Protein AF-A0A968BXP3-F1 (afdb_monomer)

Structure (mmCIF, N/CA/C/O backbone):
data_AF-A0A968BXP3-F1
#
_entry.id   AF-A0A968BXP3-F1
#
loop_
_atom_site.group_PDB
_atom_site.id
_atom_site.type_symbol
_atom_site.label_atom_id
_atom_site.label_alt_id
_atom_site.label_comp_id
_atom_site.label_asym_id
_atom_site.label_entity_id
_atom_site.label_seq_id
_atom_site.pdbx_PDB_ins_code
_atom_site.Cartn_x
_atom_site.Cartn_y
_atom_site.Cartn_z
_atom_site.occupancy
_atom_site.B_iso_or_equiv
_atom_site.auth_seq_id
_atom_site.auth_comp_id
_atom_site.auth_asym_id
_atom_site.auth_atom_id
_atom_site.pdbx_PDB_model_num
ATOM 1 N N . LEU A 1 1 ? 12.251 3.260 11.227 1.00 57.09 1 LEU A N 1
ATOM 2 C CA . LEU A 1 1 ? 11.507 2.110 10.672 1.00 57.09 1 LEU A CA 1
ATOM 3 C C . LEU A 1 1 ? 10.066 2.568 10.590 1.00 57.09 1 LEU A C 1
ATOM 5 O O . LEU A 1 1 ? 9.534 2.946 11.623 1.00 57.09 1 LEU A O 1
ATOM 9 N N . GLY A 1 2 ? 9.542 2.734 9.376 1.00 75.31 2 GLY A N 1
ATOM 10 C CA . GLY A 1 2 ? 8.140 3.115 9.189 1.00 75.31 2 GLY A CA 1
ATOM 11 C C . GLY A 1 2 ? 7.218 1.931 9.474 1.00 75.31 2 GLY A C 1
ATOM 12 O O . GLY A 1 2 ? 7.688 0.796 9.495 1.00 75.31 2 GLY A O 1
ATOM 13 N N . VAL A 1 3 ? 5.932 2.207 9.672 1.00 83.50 3 VAL A N 1
ATOM 14 C CA . VAL A 1 3 ? 4.895 1.180 9.846 1.00 83.50 3 VAL A CA 1
ATOM 15 C C . VAL A 1 3 ? 4.718 0.407 8.538 1.00 83.50 3 VAL A C 1
ATOM 17 O O . VAL A 1 3 ? 4.461 0.990 7.482 1.00 83.50 3 VAL A O 1
ATOM 20 N N . THR A 1 4 ? 4.896 -0.906 8.602 1.00 90.06 4 THR A N 1
ATOM 21 C CA . THR A 1 4 ? 4.704 -1.839 7.492 1.00 90.06 4 THR A CA 1
ATOM 22 C C . THR A 1 4 ? 3.257 -2.345 7.447 1.00 90.06 4 THR A C 1
ATOM 24 O O . THR A 1 4 ? 2.540 -2.284 8.445 1.00 90.06 4 THR A O 1
ATOM 27 N N . PRO A 1 5 ? 2.798 -2.894 6.311 1.00 90.19 5 PRO A N 1
ATOM 28 C CA . PRO A 1 5 ? 1.487 -3.544 6.237 1.00 90.19 5 PRO A CA 1
ATOM 29 C C . PRO A 1 5 ? 1.368 -4.734 7.196 1.00 90.19 5 PRO A C 1
ATOM 31 O O . PRO A 1 5 ? 0.291 -4.989 7.724 1.00 90.19 5 PRO A O 1
ATOM 34 N N . GLN A 1 6 ? 2.480 -5.426 7.461 1.00 91.06 6 GLN A N 1
ATOM 35 C CA . GLN A 1 6 ? 2.514 -6.534 8.408 1.00 91.06 6 GLN A CA 1
ATOM 36 C C . GLN A 1 6 ? 2.300 -6.060 9.851 1.00 91.06 6 GLN A C 1
ATOM 38 O O . GLN A 1 6 ? 1.605 -6.736 10.600 1.00 91.06 6 GLN A O 1
ATOM 43 N N . ASP A 1 7 ? 2.778 -4.866 10.214 1.00 91.31 7 ASP A N 1
ATOM 44 C CA . ASP A 1 7 ? 2.538 -4.289 11.544 1.00 91.31 7 ASP A CA 1
ATOM 45 C C . ASP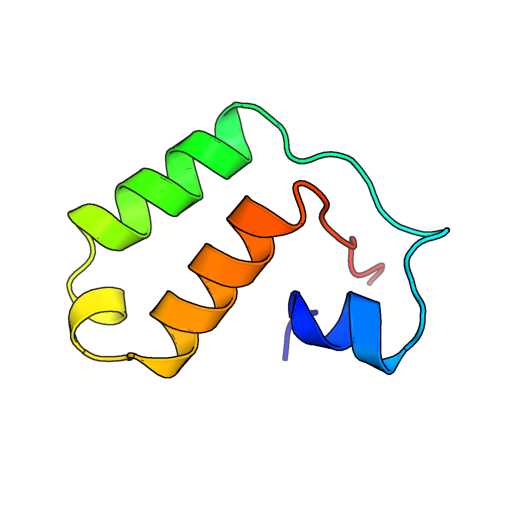 A 1 7 ? 1.040 -4.068 11.818 1.00 91.31 7 ASP A C 1
ATOM 47 O O . ASP A 1 7 ? 0.599 -4.175 12.959 1.00 91.31 7 ASP A O 1
ATOM 51 N N . ILE A 1 8 ? 0.232 -3.805 10.783 1.00 90.00 8 ILE A N 1
ATOM 52 C CA . ILE A 1 8 ? -1.226 -3.680 10.936 1.00 90.00 8 ILE A CA 1
ATOM 53 C C . ILE A 1 8 ? -1.824 -4.997 11.439 1.00 90.00 8 ILE A C 1
ATOM 55 O O . ILE A 1 8 ? -2.672 -4.982 12.329 1.00 90.00 8 ILE A O 1
ATOM 59 N N . VAL A 1 9 ? -1.358 -6.122 10.894 1.00 91.00 9 VAL A N 1
ATOM 60 C CA . VAL A 1 9 ? -1.812 -7.464 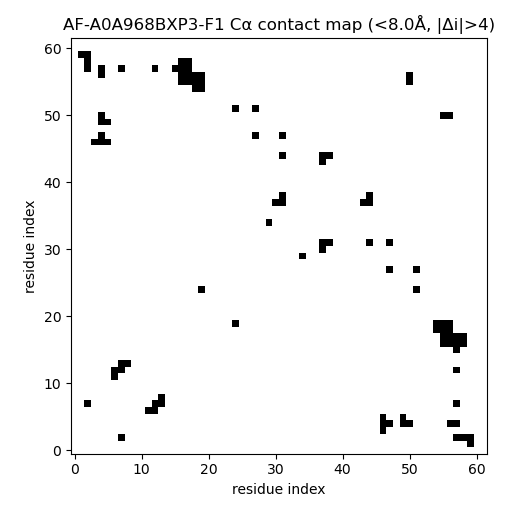11.274 1.00 91.00 9 VAL A CA 1
ATOM 61 C C . VAL A 1 9 ? -1.234 -7.853 12.633 1.00 91.00 9 VAL A C 1
ATOM 63 O O . VAL A 1 9 ? -1.976 -8.227 13.537 1.00 91.00 9 VAL A O 1
ATOM 66 N N . ASP A 1 10 ? 0.079 -7.715 12.803 1.00 92.56 10 ASP A N 1
ATOM 67 C CA . ASP A 1 10 ? 0.794 -8.179 13.995 1.00 92.56 10 ASP A CA 1
ATOM 68 C C . ASP A 1 10 ? 0.342 -7.433 15.260 1.00 92.56 10 ASP A C 1
ATOM 70 O O . ASP A 1 10 ? 0.181 -8.035 16.325 1.00 92.56 10 ASP A O 1
ATOM 74 N N . PHE A 1 11 ? 0.073 -6.130 15.142 1.00 90.94 11 PHE A N 1
ATOM 75 C CA . PHE A 1 11 ? -0.380 -5.288 16.251 1.00 90.94 11 PHE A CA 1
ATOM 76 C C . PHE A 1 11 ? -1.893 -5.040 16.264 1.00 90.94 11 PHE A C 1
ATOM 78 O O . PHE A 1 11 ? -2.355 -4.241 17.077 1.00 90.94 11 PHE A O 1
ATOM 85 N N . HIS A 1 12 ? -2.668 -5.734 15.421 1.00 89.12 12 HIS A N 1
ATOM 86 C CA . HIS A 1 12 ? -4.133 -5.631 15.362 1.00 89.12 12 HIS A CA 1
ATOM 87 C C . HIS A 1 12 ? -4.625 -4.179 15.216 1.00 89.12 12 HIS A C 1
ATOM 89 O O . HIS A 1 12 ? -5.572 -3.747 15.871 1.00 89.12 12 HIS A O 1
ATOM 95 N N . LEU A 1 13 ? -3.967 -3.402 14.353 1.00 88.00 13 LEU A N 1
ATOM 96 C CA . LEU A 1 13 ? -4.243 -1.974 14.163 1.00 88.00 13 LEU A CA 1
ATOM 97 C C . LEU A 1 13 ? -5.421 -1.714 13.216 1.00 88.00 13 LEU A C 1
ATOM 99 O O . LEU A 1 13 ? -5.566 -0.590 12.746 1.00 88.00 13 LEU A O 1
ATOM 103 N N . GLU A 1 14 ? -6.239 -2.723 12.907 1.00 83.94 14 GLU A N 1
ATOM 104 C CA . GLU A 1 14 ? -7.312 -2.648 11.904 1.00 83.94 14 GLU A CA 1
ATOM 105 C C . GLU A 1 14 ? -8.292 -1.494 12.178 1.00 83.94 14 GLU A C 1
ATOM 107 O O . GLU A 1 14 ? -8.645 -0.755 11.255 1.00 83.94 14 GLU A O 1
ATOM 112 N N . ASP A 1 15 ? -8.619 -1.263 13.454 1.00 85.31 15 ASP A N 1
ATOM 113 C CA . ASP A 1 15 ? -9.486 -0.170 13.923 1.00 85.31 15 ASP A CA 1
ATOM 114 C C . ASP A 1 15 ? -8.852 1.230 13.778 1.00 85.31 15 ASP A C 1
ATOM 116 O O . ASP A 1 15 ? -9.542 2.247 13.863 1.00 85.31 15 ASP A O 1
ATOM 120 N N . ALA A 1 16 ? -7.538 1.298 13.545 1.00 88.50 16 ALA A N 1
ATOM 121 C CA . ALA A 1 16 ? -6.748 2.518 13.376 1.00 88.50 16 ALA A CA 1
ATOM 122 C C . ALA A 1 16 ? -6.165 2.639 11.954 1.00 88.50 16 ALA A C 1
ATOM 124 O O . ALA A 1 16 ? -5.086 3.206 11.754 1.00 88.50 16 ALA A O 1
ATOM 125 N N . THR A 1 17 ? -6.870 2.098 10.955 1.00 92.38 17 THR A N 1
ATOM 126 C CA . THR A 1 17 ? -6.486 2.204 9.543 1.00 92.38 17 THR A CA 1
ATOM 127 C C . THR A 1 17 ? -7.374 3.150 8.740 1.00 92.38 17 THR A C 1
ATOM 129 O O . THR A 1 17 ? -8.513 3.463 9.090 1.00 92.38 17 THR A O 1
ATOM 132 N N . HIS A 1 18 ? -6.843 3.593 7.603 1.00 91.81 18 HIS A N 1
ATOM 133 C CA . HIS A 1 18 ? -7.578 4.333 6.588 1.00 91.81 18 HIS A CA 1
ATOM 134 C C . HIS A 1 18 ? -7.522 3.597 5.245 1.00 91.81 18 HIS A C 1
ATOM 136 O O . HIS A 1 18 ? -6.488 3.010 4.918 1.00 91.81 18 HIS A O 1
ATOM 142 N N . PRO A 1 19 ? -8.587 3.641 4.424 1.00 94.88 19 PRO A N 1
ATOM 143 C CA . PRO A 1 19 ? -8.548 3.081 3.078 1.00 94.88 19 PRO A CA 1
ATOM 144 C C . PRO A 1 19 ? -7.442 3.712 2.230 1.00 94.88 19 PRO A C 1
ATOM 146 O O . PRO A 1 19 ? -7.198 4.921 2.298 1.00 94.88 19 PRO A O 1
ATOM 149 N N . LEU A 1 20 ? -6.809 2.908 1.375 1.00 95.31 20 LEU A N 1
ATOM 150 C CA . LEU A 1 20 ? -5.867 3.424 0.389 1.00 95.31 20 LEU A CA 1
ATOM 151 C C . LEU A 1 20 ? -6.565 4.394 -0.561 1.00 95.31 20 LEU A C 1
ATOM 153 O O . LEU A 1 20 ? -7.625 4.113 -1.129 1.00 95.31 20 LEU A O 1
ATOM 157 N N . THR A 1 21 ? -5.927 5.533 -0.802 1.00 95.56 21 THR A N 1
ATOM 158 C CA . THR A 1 21 ? -6.404 6.464 -1.820 1.00 95.56 21 THR A CA 1
ATOM 159 C C . THR A 1 21 ? -6.044 5.955 -3.216 1.00 95.56 21 THR A C 1
ATOM 161 O O . THR A 1 21 ? -5.121 5.160 -3.409 1.00 95.56 21 THR A O 1
ATOM 164 N N . LYS A 1 22 ? -6.715 6.484 -4.246 1.00 96.00 22 LYS A N 1
ATOM 165 C CA . LYS A 1 22 ? -6.345 6.205 -5.646 1.00 96.00 22 LYS A CA 1
ATOM 166 C C . LYS A 1 22 ? -4.879 6.553 -5.940 1.00 96.00 22 LYS A C 1
ATOM 168 O O . LYS A 1 22 ? -4.242 5.876 -6.743 1.00 96.00 22 LYS A O 1
ATOM 173 N N . GLY A 1 23 ? -4.356 7.600 -5.295 1.00 96.31 23 GLY A N 1
ATOM 174 C CA . GLY A 1 23 ? -2.957 8.006 -5.412 1.00 96.31 23 GLY A CA 1
ATOM 175 C C . GLY A 1 23 ? -2.000 6.977 -4.814 1.00 96.31 23 GLY A C 1
ATOM 176 O O . GLY A 1 23 ? -0.996 6.654 -5.446 1.00 96.31 23 GLY A O 1
ATOM 177 N N . ASP A 1 24 ? -2.345 6.412 -3.655 1.00 94.00 24 ASP A N 1
ATOM 178 C CA . ASP A 1 24 ? -1.542 5.374 -2.998 1.00 94.00 24 ASP A CA 1
ATOM 179 C C . ASP A 1 24 ? -1.477 4.105 -3.850 1.00 94.00 24 ASP A C 1
ATOM 181 O O . ASP A 1 24 ? -0.391 3.594 -4.118 1.00 94.00 24 ASP A O 1
ATOM 185 N N . ILE A 1 25 ? -2.627 3.652 -4.364 1.00 96.56 25 ILE A N 1
ATOM 186 C CA . ILE A 1 25 ? -2.711 2.470 -5.237 1.00 96.56 25 ILE A CA 1
ATOM 187 C C . ILE A 1 25 ? -1.884 2.680 -6.506 1.00 96.56 25 ILE A C 1
ATOM 189 O O . ILE A 1 25 ? -1.133 1.792 -6.911 1.00 96.56 25 ILE A O 1
ATOM 193 N N . LYS A 1 26 ? -2.008 3.853 -7.141 1.00 96.81 26 LYS A N 1
ATOM 194 C CA . LYS A 1 26 ? -1.234 4.176 -8.342 1.00 96.81 26 LYS A CA 1
ATOM 195 C C . LYS A 1 26 ? 0.266 4.155 -8.046 1.00 96.81 26 LYS A C 1
ATOM 197 O O . LYS A 1 26 ? 1.004 3.483 -8.754 1.00 96.81 26 LYS A O 1
ATOM 202 N N . ARG A 1 27 ? 0.703 4.823 -6.975 1.00 96.19 27 ARG A N 1
ATOM 203 C CA . ARG A 1 27 ? 2.118 4.879 -6.583 1.00 96.19 27 ARG A CA 1
ATOM 204 C C . ARG A 1 27 ? 2.689 3.489 -6.305 1.00 96.19 27 ARG A C 1
ATOM 206 O O . ARG A 1 27 ? 3.775 3.186 -6.780 1.00 96.19 27 ARG A O 1
ATOM 213 N N . ALA A 1 28 ? 1.958 2.652 -5.575 1.00 95.38 28 ALA A N 1
ATOM 214 C CA . ALA A 1 28 ? 2.357 1.280 -5.273 1.00 95.38 28 ALA A CA 1
ATOM 215 C C . ALA A 1 28 ? 2.544 0.435 -6.547 1.00 95.38 28 ALA A C 1
ATOM 217 O O . ALA A 1 28 ? 3.559 -0.241 -6.703 1.00 95.38 28 ALA A O 1
ATOM 218 N N . ARG A 1 29 ? 1.600 0.515 -7.493 1.00 96.06 29 ARG A N 1
ATOM 219 C CA . ARG A 1 29 ? 1.695 -0.201 -8.777 1.00 96.06 29 ARG A CA 1
ATOM 220 C C . ARG A 1 29 ? 2.828 0.326 -9.654 1.00 96.06 29 ARG A C 1
ATOM 222 O O . ARG A 1 29 ? 3.554 -0.469 -10.245 1.00 96.06 29 ARG A O 1
ATOM 229 N N . ASP A 1 30 ? 2.996 1.646 -9.70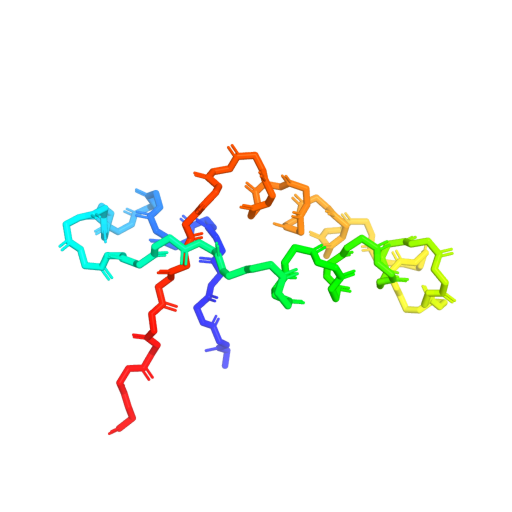7 1.00 96.31 30 ASP A N 1
ATOM 230 C CA . ASP A 1 30 ? 4.066 2.282 -10.474 1.00 96.31 30 ASP A CA 1
ATOM 231 C C . ASP A 1 30 ? 5.447 1.901 -9.913 1.00 96.31 30 ASP A C 1
ATOM 233 O O . ASP A 1 30 ? 6.359 1.634 -10.697 1.00 96.31 30 ASP A O 1
ATOM 2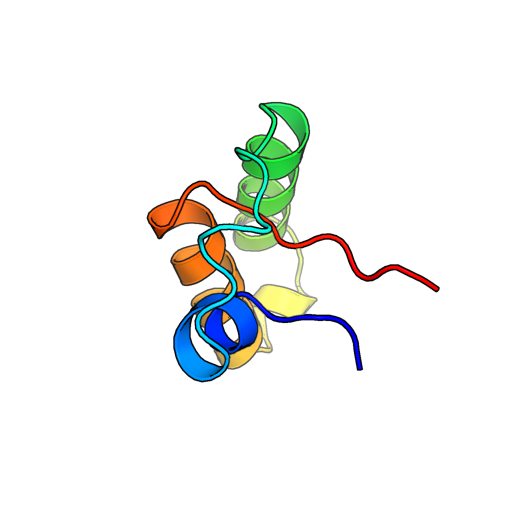37 N N . ALA A 1 31 ? 5.589 1.813 -8.585 1.00 94.56 31 ALA A N 1
ATOM 238 C CA . ALA A 1 31 ? 6.817 1.373 -7.924 1.00 94.56 31 ALA A CA 1
ATOM 239 C C . ALA A 1 31 ? 7.169 -0.081 -8.276 1.00 94.56 31 ALA A C 1
ATOM 241 O O . ALA A 1 31 ? 8.283 -0.348 -8.718 1.00 94.56 31 ALA A O 1
ATOM 242 N N . LEU A 1 32 ? 6.211 -1.011 -8.177 1.00 94.75 32 LEU A N 1
ATOM 243 C CA . LEU A 1 32 ? 6.435 -2.418 -8.540 1.00 94.75 32 LEU A CA 1
ATOM 244 C C . LEU A 1 32 ? 6.835 -2.600 -10.015 1.00 94.75 32 LEU A C 1
ATOM 246 O O . LEU A 1 32 ? 7.670 -3.446 -10.332 1.00 94.75 32 LEU A O 1
ATOM 250 N N . ALA A 1 33 ? 6.259 -1.811 -10.925 1.00 94.88 33 ALA A N 1
ATOM 251 C CA . ALA A 1 33 ? 6.526 -1.939 -12.356 1.00 94.88 33 ALA A CA 1
ATOM 252 C C . ALA A 1 33 ? 7.858 -1.292 -12.785 1.00 94.88 33 ALA A C 1
ATOM 254 O O . ALA A 1 33 ? 8.613 -1.858 -13.589 1.00 94.88 33 ALA A O 1
ATOM 255 N N . ASN A 1 34 ? 8.146 -0.093 -12.272 1.00 95.12 34 ASN A N 1
ATOM 256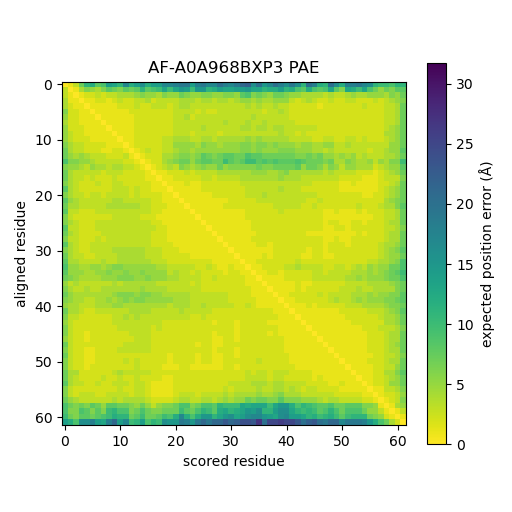 C CA . ASN A 1 34 ? 9.150 0.791 -12.865 1.00 95.12 34 ASN A CA 1
ATOM 257 C C . ASN A 1 34 ? 10.406 0.975 -12.015 1.00 95.12 34 ASN A C 1
ATOM 259 O O . ASN A 1 34 ? 11.445 1.328 -12.571 1.00 95.12 34 ASN A O 1
ATOM 263 N N . ASP A 1 35 ? 10.342 0.749 -10.704 1.00 94.06 35 ASP A N 1
ATOM 264 C CA . ASP A 1 35 ? 11.439 1.100 -9.808 1.00 94.06 35 ASP A CA 1
ATOM 265 C C . ASP A 1 35 ? 12.469 -0.051 -9.691 1.00 94.06 35 ASP A C 1
ATOM 267 O O . ASP A 1 35 ? 12.125 -1.163 -9.264 1.00 94.06 35 ASP A O 1
ATOM 271 N N . PRO A 1 36 ? 13.749 0.177 -10.061 1.00 94.44 36 PRO A N 1
ATOM 272 C CA . PRO A 1 36 ? 14.806 -0.827 -9.954 1.00 94.44 36 PRO A CA 1
ATOM 273 C C . PRO A 1 36 ? 15.051 -1.327 -8.527 1.00 94.44 36 PRO A C 1
ATOM 275 O O . PRO A 1 36 ? 15.474 -2.472 -8.366 1.00 94.44 36 PRO A O 1
ATOM 278 N N . PHE A 1 37 ? 14.782 -0.510 -7.503 1.00 94.94 37 PHE A N 1
ATOM 279 C CA . PHE A 1 37 ? 14.923 -0.916 -6.105 1.00 94.94 37 PHE A CA 1
ATOM 280 C C . PHE A 1 37 ? 13.995 -2.085 -5.791 1.00 94.94 37 PHE A C 1
ATOM 282 O O . PHE A 1 37 ? 14.443 -3.118 -5.297 1.00 94.94 37 PHE A O 1
ATOM 289 N N . PHE A 1 38 ? 12.716 -1.965 -6.153 1.00 92.06 38 PHE A N 1
ATOM 290 C CA . PHE A 1 38 ? 11.749 -3.024 -5.892 1.00 92.06 38 PHE A CA 1
ATOM 291 C C . PHE A 1 38 ? 12.115 -4.289 -6.657 1.00 92.06 38 PHE A C 1
ATOM 293 O O . PHE A 1 38 ? 12.004 -5.364 -6.087 1.00 92.06 38 PHE A O 1
ATOM 300 N N . ARG A 1 39 ? 12.664 -4.201 -7.878 1.00 90.81 39 ARG A N 1
ATOM 301 C CA . ARG A 1 39 ? 13.180 -5.378 -8.613 1.00 90.81 39 ARG A CA 1
ATOM 302 C C . ARG A 1 39 ? 14.294 -6.121 -7.869 1.00 90.81 39 ARG A C 1
ATOM 304 O O . ARG A 1 39 ? 14.385 -7.337 -7.999 1.00 90.81 39 ARG A O 1
ATOM 311 N N . ALA A 1 40 ? 15.127 -5.402 -7.121 1.00 94.88 40 ALA A N 1
ATOM 312 C CA . ALA A 1 40 ? 16.237 -5.970 -6.360 1.00 94.88 40 ALA A CA 1
ATOM 313 C C . ALA A 1 40 ? 15.835 -6.455 -4.956 1.00 94.88 40 ALA A C 1
ATOM 315 O O . ALA A 1 40 ? 16.557 -7.258 -4.370 1.00 94.88 40 ALA A O 1
ATOM 316 N N . GLU A 1 41 ? 14.693 -6.005 -4.424 1.00 96.06 41 GLU A N 1
ATOM 317 C CA . GLU A 1 41 ? 14.269 -6.266 -3.045 1.00 96.06 41 GLU A CA 1
ATOM 318 C C . GLU A 1 41 ? 12.910 -6.991 -2.960 1.00 96.06 41 GLU A C 1
ATOM 320 O O . GLU A 1 41 ? 11.864 -6.363 -2.761 1.00 96.06 41 GLU A O 1
ATOM 325 N N . PRO A 1 42 ? 12.897 -8.338 -3.018 1.00 93.38 42 PRO A N 1
ATOM 326 C CA . PRO A 1 42 ? 11.669 -9.140 -2.983 1.00 93.38 42 PRO A CA 1
ATO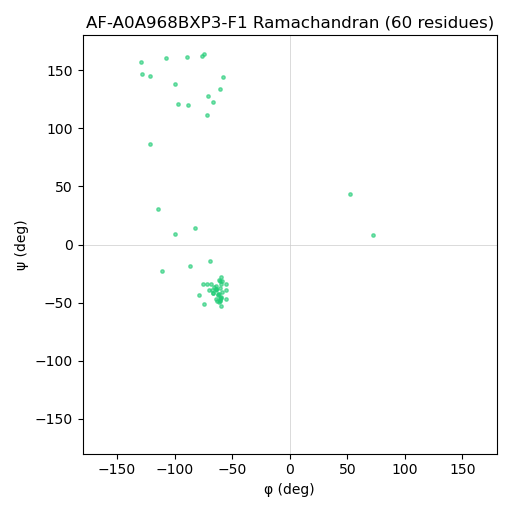M 327 C C . PRO A 1 42 ? 10.814 -8.927 -1.729 1.00 93.38 42 PRO A C 1
ATOM 329 O O . PRO A 1 42 ? 9.590 -8.995 -1.787 1.00 93.38 42 PRO A O 1
ATOM 332 N N . ARG A 1 43 ? 11.444 -8.632 -0.583 1.00 93.81 43 ARG A N 1
ATOM 333 C CA . ARG A 1 43 ? 10.727 -8.350 0.675 1.00 93.81 43 ARG A CA 1
ATOM 334 C C . ARG A 1 43 ? 9.868 -7.092 0.568 1.00 93.81 43 ARG A C 1
ATOM 336 O O . ARG A 1 43 ? 8.756 -7.057 1.081 1.00 93.81 43 ARG A O 1
ATOM 343 N N . TRP A 1 44 ? 10.374 -6.079 -0.130 1.00 94.06 44 TRP A N 1
ATOM 344 C CA . TRP A 1 44 ? 9.647 -4.839 -0.368 1.00 94.06 44 TRP A CA 1
ATOM 345 C C . TRP A 1 44 ? 8.552 -5.011 -1.424 1.00 94.06 44 TRP A C 1
ATOM 347 O O . TRP A 1 44 ? 7.488 -4.413 -1.276 1.00 94.06 44 TRP A O 1
ATOM 357 N N . GLN A 1 45 ? 8.763 -5.863 -2.436 1.00 95.06 45 GLN A N 1
ATOM 358 C CA . GLN A 1 45 ? 7.693 -6.244 -3.368 1.00 95.06 45 GLN A CA 1
ATOM 359 C C . GLN A 1 45 ? 6.527 -6.900 -2.624 1.00 95.06 45 GLN A C 1
ATOM 361 O O . GLN A 1 45 ? 5.400 -6.417 -2.714 1.00 95.06 45 GLN A O 1
ATOM 36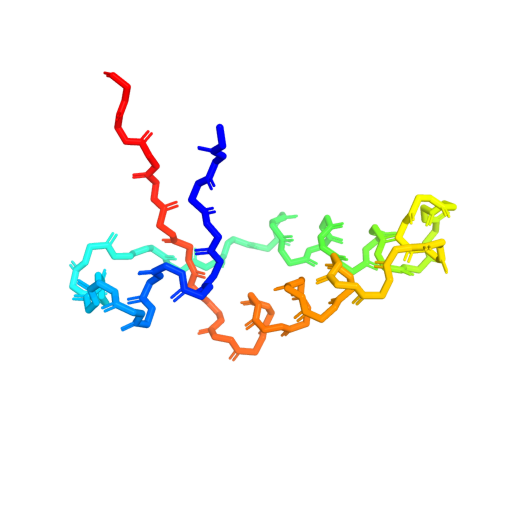6 N N . ALA A 1 46 ? 6.820 -7.930 -1.823 1.00 95.12 46 ALA A N 1
ATOM 367 C CA . ALA A 1 46 ? 5.818 -8.656 -1.049 1.00 95.12 46 ALA A CA 1
ATOM 368 C C . ALA A 1 46 ? 5.051 -7.732 -0.089 1.00 95.12 46 ALA A C 1
ATOM 370 O O . ALA A 1 46 ? 3.830 -7.822 0.010 1.00 95.12 46 ALA A O 1
ATOM 371 N N . ALA A 1 47 ? 5.741 -6.789 0.562 1.00 94.56 47 ALA A N 1
ATOM 372 C CA . ALA A 1 47 ? 5.092 -5.801 1.418 1.00 94.56 47 ALA A CA 1
ATOM 373 C C . ALA A 1 47 ? 4.125 -4.894 0.632 1.00 94.56 47 ALA A C 1
ATOM 375 O O . ALA A 1 47 ? 3.008 -4.658 1.083 1.00 94.56 47 ALA A O 1
ATOM 376 N N . ILE A 1 48 ? 4.499 -4.399 -0.556 1.00 94.62 48 ILE A N 1
ATOM 377 C CA . ILE A 1 48 ? 3.579 -3.587 -1.372 1.00 94.62 48 ILE A CA 1
ATOM 378 C C . ILE A 1 48 ? 2.401 -4.420 -1.888 1.00 94.62 48 ILE A C 1
ATOM 380 O O . ILE A 1 48 ? 1.271 -3.930 -1.906 1.00 94.62 48 ILE A O 1
ATOM 384 N N . GLU A 1 49 ? 2.631 -5.665 -2.296 1.00 95.75 49 GLU A N 1
ATOM 385 C CA . GLU A 1 49 ? 1.558 -6.570 -2.717 1.00 95.75 49 GLU A CA 1
ATOM 386 C C . GLU A 1 49 ? 0.573 -6.838 -1.575 1.00 95.75 49 GLU A C 1
ATOM 388 O O . GLU A 1 49 ? -0.639 -6.754 -1.784 1.00 95.75 49 GLU A O 1
ATOM 393 N N . GLN A 1 50 ? 1.076 -7.054 -0.357 1.00 95.38 50 GLN A N 1
ATOM 394 C CA . GLN A 1 50 ? 0.260 -7.158 0.851 1.00 95.38 50 GLN A CA 1
ATOM 395 C C . GLN A 1 50 ? -0.532 -5.869 1.107 1.00 95.38 50 GLN A C 1
ATOM 397 O O . GLN A 1 50 ? -1.744 -5.939 1.294 1.00 95.38 50 GLN A O 1
ATOM 402 N N . LEU A 1 51 ? 0.108 -4.693 1.045 1.00 94.75 51 LEU A N 1
ATOM 403 C CA . LEU A 1 51 ? -0.567 -3.395 1.199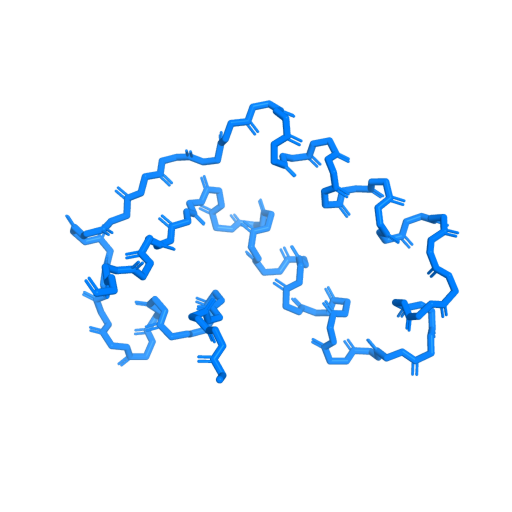 1.00 94.75 51 LEU A CA 1
ATOM 404 C C . LEU A 1 51 ? -1.727 -3.247 0.202 1.00 94.75 51 LEU A C 1
ATOM 406 O O . LEU A 1 51 ? -2.837 -2.867 0.575 1.00 94.75 51 LEU A O 1
ATOM 410 N N . LEU A 1 52 ? -1.478 -3.570 -1.071 1.00 95.81 52 LEU A N 1
ATOM 411 C CA . LEU A 1 52 ? -2.478 -3.511 -2.136 1.00 95.81 52 LEU A CA 1
ATOM 412 C C . LEU A 1 52 ? -3.614 -4.521 -1.931 1.00 95.81 52 LEU A C 1
ATOM 414 O O . LEU A 1 52 ? -4.755 -4.202 -2.262 1.00 95.81 52 LEU A O 1
ATOM 418 N N . GLY A 1 53 ? -3.312 -5.712 -1.408 1.00 95.44 53 GLY A N 1
ATOM 419 C CA . GLY A 1 53 ? -4.302 -6.740 -1.087 1.00 95.44 53 GLY A CA 1
ATOM 420 C C . GLY A 1 53 ? -5.183 -6.373 0.107 1.00 95.44 53 GLY A C 1
ATOM 421 O O . GLY A 1 53 ? -6.387 -6.610 0.069 1.00 95.44 53 GLY A O 1
ATOM 422 N N . MET A 1 54 ? -4.603 -5.749 1.135 1.00 94.12 54 MET A N 1
ATOM 423 C CA . MET A 1 54 ? -5.326 -5.281 2.321 1.00 94.12 54 MET A CA 1
ATOM 424 C C . MET A 1 54 ? -6.200 -4.058 2.023 1.00 94.12 54 MET A C 1
ATOM 426 O O . MET A 1 54 ? -7.259 -3.891 2.619 1.00 94.12 54 MET A O 1
ATOM 430 N N . GLY A 1 55 ? -5.767 -3.181 1.113 1.00 94.31 55 GLY A N 1
ATOM 431 C CA . GLY A 1 55 ? -6.543 -2.000 0.726 1.00 94.31 55 GLY A CA 1
ATOM 432 C C . GLY A 1 55 ? -6.595 -0.899 1.790 1.00 94.31 55 GLY A C 1
ATOM 433 O O . GLY A 1 55 ? -7.318 0.083 1.610 1.00 94.31 55 GLY A O 1
ATOM 434 N N . VAL A 1 56 ? -5.813 -1.024 2.864 1.00 93.94 56 VAL A N 1
ATOM 435 C CA . VAL A 1 56 ? -5.754 -0.077 3.983 1.00 93.94 56 VAL A CA 1
ATOM 436 C C . VAL A 1 56 ? -4.315 0.325 4.304 1.00 93.94 56 VAL A C 1
ATOM 438 O O . VAL A 1 56 ? -3.368 -0.390 3.982 1.00 93.94 56 VAL A O 1
ATOM 441 N N . ARG A 1 57 ? -4.148 1.484 4.942 1.00 91.94 57 ARG A N 1
ATOM 442 C CA . ARG A 1 57 ? -2.878 2.001 5.466 1.00 91.94 57 ARG A CA 1
ATOM 443 C C . ARG A 1 57 ? -3.034 2.404 6.929 1.00 91.94 57 ARG A C 1
ATOM 445 O O . ARG A 1 57 ? -4.082 2.917 7.313 1.00 91.94 57 ARG A O 1
ATOM 452 N N . ALA A 1 58 ? -1.972 2.236 7.706 1.00 88.31 58 ALA A N 1
ATOM 453 C CA . ALA A 1 58 ? -1.842 2.828 9.032 1.00 88.31 58 ALA A CA 1
ATOM 454 C C . ALA A 1 58 ? -0.977 4.090 8.940 1.00 88.31 58 ALA A C 1
ATOM 456 O O . ALA A 1 58 ? 0.030 4.115 8.228 1.00 88.31 58 ALA A O 1
ATOM 457 N N . GLU A 1 59 ? -1.377 5.149 9.638 1.00 79.19 59 GLU A N 1
ATOM 458 C CA . GLU A 1 59 ? -0.610 6.391 9.711 1.00 79.19 59 GLU A CA 1
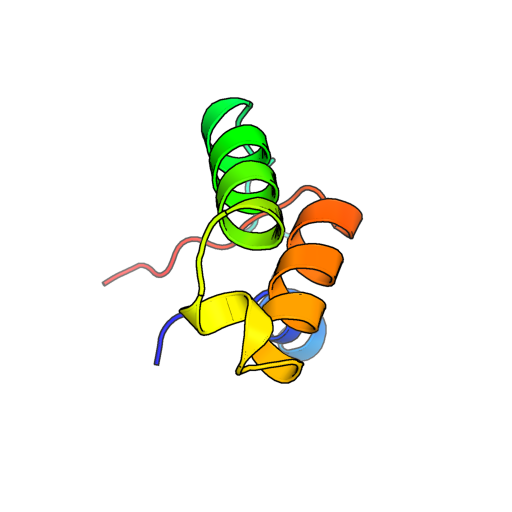ATOM 459 C C . GLU A 1 59 ? 0.214 6.393 10.997 1.00 79.19 59 GLU A C 1
ATOM 461 O O . GLU A 1 59 ? -0.329 6.308 12.098 1.00 79.19 59 GLU A O 1
ATOM 466 N N . GLN A 1 60 ? 1.537 6.489 10.867 1.00 70.44 60 GLN A N 1
ATOM 467 C CA . GLN A 1 60 ? 2.398 6.697 12.023 1.00 70.44 60 GLN A CA 1
ATOM 468 C C . GLN A 1 60 ? 2.207 8.134 12.520 1.00 70.44 60 GLN A C 1
ATOM 470 O O . GLN A 1 60 ? 2.607 9.079 11.841 1.00 70.44 60 GLN A O 1
ATOM 475 N N . GLN A 1 61 ? 1.602 8.297 13.697 1.00 66.50 61 GLN A N 1
ATOM 476 C CA . GLN A 1 61 ? 1.616 9.574 14.410 1.00 66.50 61 GLN A CA 1
ATOM 477 C C . GLN A 1 61 ? 3.041 9.799 14.946 1.00 66.50 61 GLN A C 1
ATOM 479 O O . GLN A 1 61 ? 3.619 8.890 15.549 1.00 66.50 61 GLN A O 1
ATOM 484 N N . ALA A 1 62 ? 3.624 10.964 14.650 1.00 52.25 62 ALA A N 1
ATOM 485 C CA . ALA A 1 62 ? 4.962 11.372 15.086 1.00 52.25 62 ALA A CA 1
ATOM 486 C C . ALA A 1 62 ? 4.894 12.236 16.348 1.00 52.25 62 ALA A C 1
ATOM 488 O O . ALA A 1 62 ? 3.941 13.042 16.447 1.00 52.25 62 ALA A O 1
#

Nearest PDB structures (foldseek):
  1d3y-assembly1_A  TM=9.685E-01  e=6.667E-06  Methanocaldococcus jannaschii
  1d3y-assembly1_B  TM=9.834E-01  e=8.719E-06  Methanocaldococcus jannaschii

Secondary structure (DSSP, 8-state):
-PPPHHHHHHTTGGGGEEEPPHHHHHHHHHHHHH-HHHHH-HHHHHHHHHHHHH-EEE----

Mean predicted aligned error: 3.61 Å

Radius of gyration: 11.79 Å; Cα contacts (8 Å, |Δi|>4): 51; chains: 1; bounding box: 26×20×29 Å

Sequence (62 aa):
LGVTPQDIVDFHLEDATHPLTKGDIKRARDALANDPFFRAEPRWQAAIEQLLGMGVRAEQQA

Solvent-accessible surface area (backbone atoms only — not comparable to full-atom values): 3796 Å² total; per-residue (Å²): 132,79,85,50,62,63,51,37,64,77,67,63,36,69,93,62,49,42,72,57,48,75,65,53,54,49,51,53,53,50,39,69,75,70,35,68,64,39,75,74,32,64,70,58,42,53,44,49,52,49,29,64,70,70,44,47,43,69,77,84,84,129

pLDDT: mean 90.59, std 8.85, range [52.25, 96.81]

Foldseek 3Di:
DDDFLVNCVVVVCVVQKDFDDPVRLVVLVCCCPPPVVCVVDVVVNVRSVSCNVVRIDHDDDD